Protein AF-A0A2N3Y471-F1 (afdb_monomer_lite)

Secondary structure (DSSP, 8-state):
-------S--HHHHHHHHHHHHHHT--HHHHHHH------PPBHHHHHHHHHHHS-HHHHHHHHHHHHHHHHHHTTSBTTS--HHHHHHTSTT---TT--SPPPTTS-SS--------S------------

pLDDT: mean 73.47, std 21.78, range [34.66, 97.81]

Structure (mmCIF, N/CA/C/O backbone):
data_AF-A0A2N3Y471-F1
#
_entry.id   AF-A0A2N3Y471-F1
#
loop_
_atom_site.group_PDB
_atom_site.id
_atom_site.type_symbol
_atom_site.label_atom_id
_atom_site.label_alt_id
_atom_site.label_comp_id
_atom_site.label_asym_id
_atom_site.label_entity_id
_atom_site.label_seq_id
_atom_site.pdbx_PDB_ins_code
_atom_site.Cartn_x
_atom_site.Cartn_y
_atom_site.Cartn_z
_atom_site.occupancy
_atom_site.B_iso_or_equiv
_atom_site.auth_seq_id
_atom_site.auth_comp_id
_atom_site.auth_asym_id
_atom_site.auth_atom_id
_atom_site.pdbx_PDB_model_num
ATOM 1 N N . MET A 1 1 ? 6.089 4.581 24.435 1.00 36.22 1 MET A N 1
ATOM 2 C CA . MET A 1 1 ? 4.720 5.008 24.794 1.00 36.22 1 MET A CA 1
ATOM 3 C C . MET A 1 1 ? 3.863 3.758 24.836 1.00 36.22 1 MET A C 1
ATOM 5 O O . MET A 1 1 ? 3.739 3.088 23.822 1.00 36.22 1 MET A O 1
ATOM 9 N N . THR A 1 2 ? 3.421 3.382 26.032 1.00 40.00 2 THR A N 1
ATOM 10 C CA . THR A 1 2 ? 2.773 2.102 26.352 1.00 40.00 2 THR A CA 1
ATOM 11 C C . THR A 1 2 ? 1.261 2.250 26.195 1.00 40.00 2 THR A C 1
ATOM 13 O O . THR A 1 2 ? 0.677 3.108 26.849 1.00 40.00 2 THR A O 1
ATOM 16 N N . SER A 1 3 ? 0.630 1.437 25.346 1.00 38.78 3 SER A N 1
ATOM 17 C CA . SER A 1 3 ? -0.825 1.243 25.362 1.00 38.78 3 SER A CA 1
ATOM 18 C C . SER A 1 3 ? -1.121 0.097 26.332 1.00 38.78 3 SER A C 1
ATOM 20 O O . SER A 1 3 ? -0.633 -1.018 26.153 1.00 38.78 3 SER A O 1
ATOM 22 N N . ALA A 1 4 ? -1.817 0.422 27.419 1.00 44.41 4 ALA A N 1
ATOM 23 C CA . ALA A 1 4 ? -2.320 -0.515 28.418 1.00 44.41 4 ALA A CA 1
ATOM 24 C C . ALA A 1 4 ? -3.526 -1.308 27.861 1.00 44.41 4 ALA A C 1
ATOM 26 O O . ALA A 1 4 ? -4.177 -0.829 26.930 1.00 44.41 4 ALA A O 1
ATOM 27 N N . PRO A 1 5 ? -3.836 -2.503 28.399 1.00 49.50 5 PRO A N 1
ATOM 28 C CA . PRO A 1 5 ? -4.942 -3.328 27.917 1.00 49.50 5 PRO A CA 1
ATOM 29 C C . PRO A 1 5 ? -6.283 -2.649 28.208 1.00 49.50 5 PRO A C 1
ATOM 31 O O . PRO A 1 5 ? -6.522 -2.228 29.338 1.00 49.50 5 PRO A O 1
ATOM 34 N N . SER A 1 6 ? -7.157 -2.555 27.203 1.00 52.72 6 SER A N 1
ATOM 35 C CA . SER A 1 6 ? -8.523 -2.063 27.386 1.00 52.72 6 SER A CA 1
ATOM 36 C C . SER A 1 6 ? -9.275 -2.987 28.354 1.00 52.72 6 SER A C 1
ATOM 38 O O . SER A 1 6 ? -9.493 -4.154 28.008 1.00 52.72 6 SER A O 1
ATOM 40 N N . PRO A 1 7 ? -9.685 -2.518 29.550 1.00 55.88 7 PRO A N 1
ATOM 41 C CA . PRO A 1 7 ? -10.756 -3.186 30.276 1.00 55.88 7 PRO A CA 1
ATOM 42 C C . PRO A 1 7 ? -11.985 -3.166 29.360 1.00 55.88 7 PRO A C 1
ATOM 44 O O . PRO A 1 7 ? -12.146 -2.224 28.583 1.00 55.88 7 PRO A O 1
ATOM 47 N N . GLY A 1 8 ? -12.813 -4.215 29.377 1.00 58.44 8 GLY A N 1
ATOM 48 C CA . GLY A 1 8 ? -14.082 -4.188 28.641 1.00 58.44 8 GLY A CA 1
ATOM 49 C C . GLY A 1 8 ? -14.777 -2.859 28.933 1.00 58.44 8 GLY A C 1
ATOM 50 O O . GLY A 1 8 ? -14.903 -2.527 30.109 1.00 58.44 8 GLY A O 1
ATOM 51 N N . ALA A 1 9 ? -15.067 -2.087 27.878 1.00 60.75 9 ALA A N 1
ATOM 52 C CA . ALA A 1 9 ? -15.406 -0.667 27.970 1.00 60.75 9 ALA A CA 1
ATOM 53 C C . ALA A 1 9 ? -16.339 -0.398 29.155 1.00 60.75 9 ALA A C 1
ATOM 55 O O . ALA A 1 9 ? -17.348 -1.096 29.315 1.00 60.75 9 ALA A O 1
ATOM 56 N N . ASP A 1 10 ? -15.975 0.574 29.993 1.00 83.06 10 ASP A N 1
ATOM 57 C CA . ASP A 1 10 ? -16.782 0.915 31.161 1.00 83.06 10 ASP A CA 1
ATOM 58 C C . ASP A 1 10 ? -18.202 1.259 30.682 1.00 83.06 10 ASP A C 1
ATOM 60 O O . ASP A 1 10 ? -18.397 1.811 29.597 1.00 83.06 10 ASP A O 1
ATOM 64 N N . ARG A 1 11 ? -19.235 0.920 31.453 1.00 83.38 11 ARG A N 1
ATOM 65 C CA . ARG A 1 11 ? -20.627 1.106 31.013 1.00 83.38 11 ARG A CA 1
ATOM 66 C C . ARG A 1 11 ? -20.919 2.566 30.654 1.00 83.38 11 ARG A C 1
ATOM 68 O O . ARG A 1 11 ? -21.697 2.832 29.741 1.00 83.38 11 ARG A O 1
ATOM 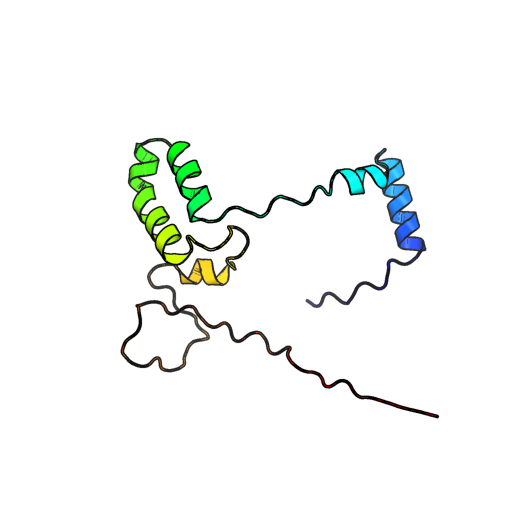75 N N . ALA A 1 12 ? -20.256 3.496 31.340 1.00 86.19 12 ALA A N 1
ATOM 76 C CA . ALA A 1 12 ? -20.288 4.917 31.022 1.00 86.19 12 ALA A CA 1
ATOM 77 C C . ALA A 1 12 ? -19.677 5.236 29.643 1.00 86.19 12 ALA A C 1
ATOM 79 O O . ALA A 1 12 ? -20.234 6.047 28.906 1.00 86.19 12 ALA A O 1
ATOM 80 N N . GLU A 1 13 ? -18.577 4.580 29.261 1.00 89.88 13 GLU A N 1
ATOM 81 C CA . GLU A 1 13 ? -17.959 4.728 27.936 1.00 89.88 13 GLU A CA 1
ATOM 82 C C . GLU A 1 13 ? -18.866 4.179 26.830 1.00 89.88 13 GLU A C 1
ATOM 84 O O . GLU A 1 13 ? -18.994 4.800 25.774 1.00 89.88 13 GLU A O 1
ATOM 89 N N . VAL A 1 14 ? -19.549 3.055 27.080 1.00 90.75 14 VAL A N 1
ATOM 90 C CA . VAL A 1 14 ? -20.508 2.474 26.126 1.00 90.75 14 VAL A CA 1
ATOM 91 C C . VAL A 1 14 ? -21.707 3.404 25.902 1.00 90.75 14 VAL A C 1
ATOM 93 O O . VAL A 1 14 ? -22.094 3.627 24.755 1.00 90.75 14 VAL A O 1
ATOM 96 N N . GLU A 1 15 ? -22.275 3.998 26.957 1.00 91.12 15 GLU A N 1
ATOM 97 C CA . GLU A 1 15 ? -23.366 4.980 26.815 1.00 91.12 15 GLU A CA 1
ATOM 98 C C . GLU A 1 15 ? -22.897 6.277 26.142 1.00 91.12 15 GLU A C 1
ATOM 100 O O . GLU A 1 15 ? -23.603 6.824 25.294 1.00 91.12 15 GLU A O 1
ATOM 105 N N . ALA A 1 16 ? -21.686 6.749 26.451 1.00 93.31 16 ALA A N 1
ATOM 106 C CA . ALA A 1 16 ? -21.103 7.907 25.778 1.00 93.31 16 ALA A CA 1
ATOM 107 C C . ALA A 1 16 ? -20.934 7.655 24.270 1.00 93.31 16 ALA A C 1
ATOM 109 O O . ALA A 1 16 ? -21.312 8.499 23.456 1.00 93.31 16 ALA A O 1
ATOM 110 N N . ALA A 1 17 ? -20.434 6.476 23.886 1.00 92.69 17 ALA A N 1
ATOM 111 C CA . ALA A 1 17 ? -20.350 6.069 22.487 1.00 92.69 17 ALA A CA 1
ATOM 112 C C . ALA A 1 17 ? -21.741 6.017 21.830 1.00 92.69 17 ALA A C 1
ATOM 114 O O . ALA A 1 17 ? -21.906 6.499 20.709 1.00 92.69 17 ALA A O 1
ATOM 115 N N . ARG A 1 18 ? -22.758 5.509 22.540 1.00 91.06 18 ARG A N 1
ATOM 116 C CA . ARG A 1 18 ? -24.144 5.440 22.048 1.00 91.06 18 ARG A CA 1
ATOM 117 C C . ARG A 1 18 ? -24.719 6.826 21.750 1.00 91.06 18 ARG A C 1
ATOM 119 O O . ARG A 1 18 ? -25.264 7.025 20.669 1.00 91.06 18 ARG A O 1
ATOM 126 N N . LEU A 1 19 ? -24.514 7.798 22.641 1.00 94.81 19 LEU A N 1
ATOM 127 C CA . LEU A 1 19 ? -24.944 9.190 22.440 1.00 94.81 19 LEU A CA 1
ATOM 128 C C . LEU A 1 19 ? -24.256 9.853 21.237 1.00 94.81 19 LEU A C 1
ATOM 130 O O . LEU A 1 19 ? -24.883 10.614 20.498 1.00 94.81 19 LEU A O 1
ATOM 134 N N . VAL A 1 20 ? -22.968 9.571 21.019 1.00 94.81 20 VAL A N 1
ATOM 135 C CA . VAL A 1 20 ? -22.225 10.085 19.856 1.00 94.81 20 VAL A CA 1
ATOM 136 C C . VAL A 1 20 ? -22.780 9.506 18.553 1.00 94.81 20 VAL A C 1
ATOM 138 O O . VAL A 1 20 ? -22.988 10.255 17.600 1.00 94.81 20 VAL A O 1
ATOM 141 N N . LEU A 1 21 ? -23.059 8.201 18.514 1.00 94.00 21 LEU A N 1
ATOM 142 C CA . LEU A 1 21 ? -23.649 7.534 17.349 1.00 94.00 21 LEU A CA 1
ATOM 143 C C . LEU A 1 21 ? -25.061 8.053 17.043 1.00 94.00 21 LEU A C 1
ATOM 145 O O . LEU A 1 21 ? -25.341 8.407 15.897 1.00 94.00 21 LEU A O 1
ATOM 149 N N . GLU A 1 22 ? -25.906 8.208 18.068 1.00 93.81 22 GLU A N 1
ATOM 150 C CA . GLU A 1 22 ? -27.245 8.799 17.935 1.00 93.81 22 GLU A CA 1
ATOM 151 C C . GLU A 1 22 ? -27.181 10.227 17.373 1.00 93.81 22 GLU A C 1
ATOM 153 O O . GLU A 1 22 ? -27.933 10.568 16.460 1.00 93.81 22 GLU A O 1
ATOM 158 N N . ARG A 1 23 ? -26.228 11.049 17.836 1.00 94.25 23 ARG A N 1
ATOM 159 C CA . ARG A 1 23 ? -26.015 12.407 17.307 1.00 94.25 23 ARG A CA 1
ATOM 160 C C . ARG A 1 23 ? -25.618 12.419 15.828 1.00 94.25 23 ARG A C 1
ATOM 162 O O . ARG A 1 23 ? -25.942 13.375 15.126 1.00 94.25 23 ARG A O 1
ATOM 169 N N . MET A 1 24 ? -24.901 11.399 15.362 1.00 93.94 24 MET A N 1
ATOM 170 C CA . MET A 1 24 ? -24.503 11.256 13.956 1.00 93.94 24 MET A CA 1
ATOM 171 C C . MET A 1 24 ? -25.595 10.615 13.087 1.00 93.94 24 MET A C 1
ATOM 173 O O . MET A 1 24 ? -25.423 10.547 11.872 1.00 93.94 24 MET A O 1
ATOM 177 N N . GLY A 1 25 ? -26.699 10.146 13.681 1.00 92.50 25 GLY A N 1
ATOM 178 C CA . GLY A 1 25 ? -27.738 9.399 12.972 1.00 92.50 25 GLY A CA 1
ATOM 179 C C . GLY A 1 25 ? -27.276 8.018 12.493 1.00 92.50 25 GLY A C 1
ATOM 180 O O . GLY A 1 25 ? -27.826 7.501 11.526 1.00 92.50 25 GLY A O 1
ATOM 181 N N . VAL A 1 26 ? -26.256 7.440 13.136 1.00 91.12 26 VAL A N 1
ATOM 182 C CA . VAL A 1 26 ? -25.689 6.124 12.804 1.00 91.12 26 VAL A CA 1
ATOM 183 C C . VAL A 1 26 ? -26.143 5.124 13.861 1.00 91.12 26 VAL A C 1
ATOM 185 O O . VAL A 1 26 ? -25.915 5.343 15.051 1.00 91.12 26 VAL A O 1
ATOM 188 N N . SER A 1 27 ? -26.773 4.019 13.462 1.00 88.19 27 SER A N 1
ATOM 189 C CA . SER A 1 27 ? -27.122 2.956 14.405 1.00 88.19 27 SER A CA 1
ATOM 190 C C . SER A 1 27 ? -25.903 2.066 14.697 1.00 88.19 27 SER A C 1
ATOM 192 O O . SER A 1 27 ? -25.041 1.878 13.834 1.00 88.19 27 SER A O 1
ATOM 194 N N . PRO A 1 28 ? -25.801 1.457 15.891 1.00 84.19 28 PRO A N 1
ATOM 195 C CA . PRO A 1 28 ? -24.748 0.481 16.179 1.00 84.19 28 PRO A CA 1
ATOM 196 C C . PRO A 1 28 ? -24.702 -0.686 15.178 1.00 84.19 28 PRO A C 1
ATOM 198 O O . PRO A 1 28 ? -23.637 -1.230 14.900 1.00 84.19 28 PRO A O 1
ATOM 201 N N . GLN A 1 29 ? -25.848 -1.064 14.611 1.00 82.19 29 GLN A N 1
ATOM 202 C CA . GLN A 1 29 ? -25.980 -2.115 13.607 1.00 82.19 29 GLN A CA 1
ATOM 203 C C . GLN A 1 29 ? -25.327 -1.717 12.275 1.00 82.19 29 GLN A C 1
ATOM 205 O O . GLN A 1 29 ? -24.745 -2.572 11.607 1.00 82.19 29 GLN A O 1
ATOM 210 N N . ASP A 1 30 ? -25.334 -0.429 11.926 1.00 82.69 30 ASP A N 1
ATOM 211 C CA . ASP A 1 30 ? -24.658 0.083 10.727 1.00 82.69 30 ASP A CA 1
ATOM 212 C C . ASP A 1 30 ? -23.133 -0.085 10.829 1.00 82.69 30 ASP A C 1
ATOM 214 O O . ASP A 1 30 ? -22.454 -0.371 9.840 1.00 82.69 30 ASP A O 1
ATOM 218 N N . LEU A 1 31 ? -22.570 -0.007 12.040 1.00 81.19 31 LEU A N 1
ATOM 219 C CA . LEU A 1 31 ? -21.150 -0.298 12.280 1.00 81.19 31 LEU A CA 1
ATOM 220 C C . LEU A 1 31 ? -20.814 -1.783 12.064 1.00 81.19 31 LEU A C 1
ATOM 222 O O . LEU A 1 31 ? -19.732 -2.129 11.583 1.00 81.19 31 LEU A O 1
ATOM 226 N N . LEU A 1 32 ? -21.752 -2.675 12.388 1.00 80.25 32 LEU A N 1
ATOM 227 C CA . LEU A 1 32 ? -21.590 -4.109 12.148 1.00 80.25 32 LEU A CA 1
ATOM 228 C C . LEU A 1 32 ? -21.694 -4.431 10.649 1.00 80.25 32 LEU A C 1
ATOM 230 O O . LEU A 1 32 ? -20.913 -5.236 10.149 1.00 80.25 32 LEU A O 1
ATOM 234 N N . GLY A 1 33 ? -22.594 -3.761 9.921 1.00 65.69 33 GLY A N 1
ATOM 235 C CA . GLY A 1 33 ? -22.761 -3.919 8.469 1.00 65.69 33 GLY A CA 1
ATOM 236 C C . GLY A 1 33 ? -21.620 -3.326 7.633 1.00 65.69 33 GLY A C 1
ATOM 237 O O . GLY A 1 33 ? -21.297 -3.845 6.566 1.00 65.69 33 GLY A O 1
ATOM 238 N N . THR A 1 34 ? -20.964 -2.271 8.127 1.00 60.81 34 THR A N 1
ATOM 239 C CA . THR A 1 34 ? -19.751 -1.698 7.509 1.00 60.81 34 THR A CA 1
ATOM 240 C C . THR A 1 34 ? -18.501 -2.542 7.757 1.00 60.81 34 THR A C 1
ATOM 242 O O . THR A 1 34 ? -17.550 -2.474 6.976 1.00 60.81 34 THR A O 1
ATOM 245 N N . THR A 1 35 ? -18.515 -3.402 8.779 1.00 61.06 35 THR A N 1
ATOM 246 C CA . THR A 1 35 ? -17.461 -4.391 9.042 1.00 61.06 35 THR A CA 1
ATOM 247 C C . THR A 1 35 ? -17.682 -5.637 8.181 1.00 61.06 35 THR A C 1
ATOM 249 O O . THR A 1 35 ? -17.721 -6.767 8.662 1.00 61.06 35 THR A O 1
ATOM 252 N N . SER A 1 36 ? -17.820 -5.456 6.865 1.00 64.50 36 SER A N 1
ATOM 253 C CA . SER A 1 36 ? -17.578 -6.579 5.962 1.00 64.50 36 SER A CA 1
ATOM 254 C C . SER A 1 36 ? -16.124 -7.007 6.173 1.00 64.50 36 SER A C 1
ATOM 256 O O . SER A 1 36 ? -15.248 -6.133 6.144 1.00 64.50 36 SER A O 1
ATOM 258 N N . PRO A 1 37 ? -15.823 -8.307 6.372 1.00 65.38 37 PRO A N 1
ATOM 259 C CA . PRO A 1 37 ? -14.447 -8.770 6.390 1.00 65.38 37 PRO A CA 1
ATOM 260 C C . PRO A 1 37 ? -13.802 -8.269 5.106 1.00 65.38 37 PRO A C 1
ATOM 262 O O . PRO A 1 37 ? -14.239 -8.623 4.006 1.00 65.38 37 PRO A O 1
ATOM 265 N N . ARG A 1 38 ? -12.823 -7.365 5.233 1.00 68.44 38 ARG A N 1
ATOM 266 C CA . ARG A 1 38 ? -12.072 -6.911 4.069 1.00 68.44 38 ARG A CA 1
ATOM 267 C C . ARG A 1 38 ? -11.494 -8.182 3.442 1.00 68.44 38 ARG A C 1
ATOM 269 O O . ARG A 1 38 ? -10.851 -8.946 4.170 1.00 68.44 38 ARG A O 1
ATOM 276 N N . PRO A 1 39 ? -11.743 -8.445 2.147 1.00 76.62 39 PRO A N 1
ATOM 277 C CA . PRO A 1 39 ? -11.145 -9.598 1.500 1.00 76.62 39 PRO A CA 1
ATOM 278 C C . PRO A 1 39 ? -9.639 -9.539 1.725 1.00 76.62 39 PRO A C 1
ATOM 280 O O . PRO A 1 39 ? -9.053 -8.452 1.750 1.00 76.62 39 PRO A O 1
ATOM 283 N N . ALA A 1 40 ? -9.038 -10.706 1.946 1.00 81.56 40 ALA A N 1
ATOM 284 C CA . ALA A 1 40 ? -7.603 -10.823 2.132 1.00 81.56 40 ALA A CA 1
ATOM 285 C C . ALA A 1 40 ? -6.870 -9.988 1.068 1.00 81.56 40 ALA A C 1
ATOM 287 O O . ALA A 1 40 ? -7.171 -10.102 -0.121 1.00 81.56 40 ALA A O 1
ATOM 288 N N . ALA A 1 41 ? -5.955 -9.118 1.503 1.00 89.56 41 ALA A N 1
ATOM 289 C CA . ALA A 1 41 ? -5.145 -8.322 0.597 1.00 89.56 41 ALA A CA 1
ATOM 290 C C . ALA A 1 41 ? -4.462 -9.255 -0.418 1.00 89.56 41 ALA A C 1
ATOM 292 O O . ALA A 1 41 ? -3.946 -10.301 -0.008 1.00 89.56 41 ALA A O 1
ATOM 293 N N . PRO A 1 42 ? -4.460 -8.899 -1.714 1.00 94.56 42 PRO A N 1
ATOM 294 C CA . PRO A 1 42 ? -3.853 -9.730 -2.744 1.00 94.56 42 PRO A CA 1
ATOM 295 C C . PRO A 1 42 ? -2.350 -9.875 -2.506 1.00 94.56 42 PRO A C 1
ATOM 297 O O . PRO A 1 42 ? -1.742 -9.116 -1.742 1.00 94.56 42 PRO A O 1
ATOM 300 N N . THR A 1 43 ? -1.736 -10.841 -3.181 1.00 96.56 43 THR A N 1
ATOM 301 C CA . THR A 1 43 ? -0.279 -10.959 -3.172 1.00 96.56 43 THR A CA 1
ATOM 302 C C . THR A 1 43 ? 0.374 -9.937 -4.100 1.00 96.56 43 THR A C 1
ATOM 304 O O . THR A 1 43 ? -0.277 -9.355 -4.976 1.00 96.56 43 THR A O 1
ATOM 307 N N . PHE A 1 44 ? 1.682 -9.719 -3.946 1.00 95.81 44 PHE A N 1
ATOM 308 C CA . PHE A 1 44 ? 2.428 -8.898 -4.904 1.00 95.81 44 PHE A CA 1
ATOM 309 C C . PHE A 1 44 ? 2.373 -9.478 -6.324 1.00 95.81 44 PHE A C 1
ATOM 311 O O . PHE A 1 44 ? 2.286 -8.703 -7.279 1.00 95.81 44 PHE A O 1
ATOM 318 N N . ALA A 1 45 ? 2.381 -10.809 -6.472 1.00 96.75 45 ALA A N 1
ATOM 319 C CA . ALA A 1 45 ? 2.284 -11.472 -7.772 1.00 96.75 45 ALA A CA 1
ATOM 320 C C . ALA A 1 45 ?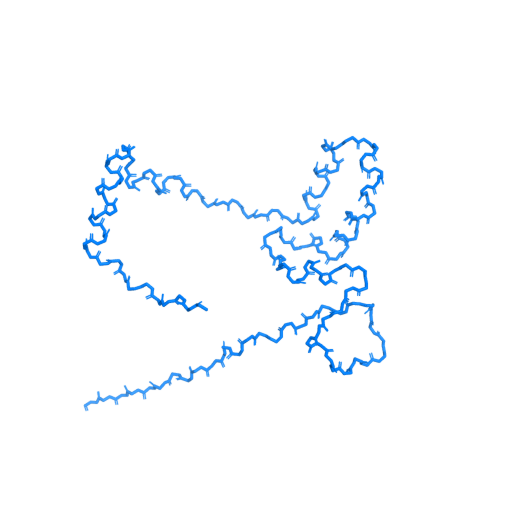 0.928 -11.237 -8.460 1.00 96.75 45 ALA A C 1
ATOM 322 O O . ALA A 1 45 ? 0.891 -11.092 -9.679 1.00 96.75 45 ALA A O 1
ATOM 323 N N . ASP A 1 46 ? -0.159 -11.122 -7.692 1.00 96.50 46 ASP A N 1
ATOM 324 C CA . ASP A 1 46 ? -1.499 -10.858 -8.235 1.00 96.50 46 ASP A CA 1
ATOM 325 C C . ASP A 1 46 ? -1.723 -9.372 -8.547 1.00 96.50 46 ASP A C 1
ATOM 327 O O . ASP A 1 46 ? -2.422 -9.014 -9.500 1.00 96.50 46 ASP A O 1
ATOM 331 N N . TYR A 1 47 ? -1.150 -8.485 -7.730 1.00 96.56 47 TYR A N 1
ATOM 332 C CA . TYR A 1 47 ? -1.428 -7.051 -7.787 1.00 96.56 47 TYR A CA 1
ATOM 333 C C . TYR A 1 47 ? -0.560 -6.298 -8.801 1.00 96.56 47 TYR A C 1
ATOM 335 O O . TYR A 1 47 ? -1.052 -5.439 -9.535 1.00 96.56 47 TYR A O 1
ATOM 343 N N . ILE A 1 48 ? 0.734 -6.618 -8.883 1.00 96.50 48 ILE A N 1
ATOM 344 C CA . ILE A 1 48 ? 1.675 -5.907 -9.761 1.00 96.50 48 ILE A CA 1
ATOM 345 C C . ILE A 1 48 ? 1.274 -5.970 -11.246 1.00 96.50 48 ILE A C 1
ATOM 347 O O . ILE A 1 48 ? 1.345 -4.928 -11.904 1.00 96.50 48 ILE A O 1
ATOM 351 N N . PRO A 1 49 ? 0.803 -7.106 -11.802 1.00 96.38 49 PRO A N 1
ATOM 352 C CA . PRO A 1 49 ? 0.317 -7.150 -13.181 1.00 96.38 49 PRO A CA 1
ATOM 353 C C . PRO A 1 49 ? -0.851 -6.191 -13.447 1.00 96.38 49 PRO A C 1
ATOM 355 O O . PRO A 1 49 ? -0.906 -5.591 -14.521 1.00 96.38 49 PRO A O 1
ATOM 358 N N . GLN A 1 50 ? -1.743 -5.996 -12.468 1.00 97.06 50 GLN A N 1
ATOM 359 C CA . GLN A 1 50 ? -2.876 -5.070 -12.579 1.00 97.06 50 GLN A CA 1
ATOM 360 C C . GLN A 1 50 ? -2.395 -3.617 -12.618 1.00 97.06 50 GLN A C 1
ATOM 362 O O . GLN A 1 50 ? -2.792 -2.854 -13.498 1.00 97.06 50 GLN A O 1
ATOM 367 N N . VAL A 1 51 ? -1.462 -3.249 -11.733 1.00 96.50 51 VAL A N 1
ATOM 368 C CA . VAL A 1 51 ? -0.836 -1.915 -11.744 1.00 96.50 51 VAL A CA 1
ATOM 369 C C . VAL A 1 51 ? -0.089 -1.677 -13.057 1.00 96.50 51 VAL A C 1
ATOM 371 O O . VAL A 1 51 ? -0.213 -0.614 -13.661 1.00 96.50 51 VAL A O 1
ATOM 374 N N . ALA A 1 52 ? 0.647 -2.676 -13.544 1.00 96.19 52 ALA A N 1
ATOM 375 C CA . ALA A 1 52 ? 1.391 -2.578 -14.792 1.00 96.19 52 ALA A CA 1
ATOM 376 C C . ALA A 1 52 ? 0.486 -2.400 -16.022 1.00 96.19 52 ALA A C 1
ATOM 378 O O . ALA A 1 52 ? 0.911 -1.782 -16.998 1.00 96.19 52 ALA A O 1
ATOM 379 N N . ALA A 1 53 ? -0.737 -2.937 -15.986 1.00 96.50 53 ALA A N 1
ATOM 380 C CA . ALA A 1 53 ? -1.745 -2.746 -17.026 1.00 96.50 53 ALA A CA 1
ATOM 381 C C . ALA A 1 53 ? -2.430 -1.370 -16.957 1.00 96.50 53 ALA A C 1
ATOM 383 O O . ALA A 1 53 ? -2.846 -0.856 -17.989 1.00 96.50 53 ALA A O 1
ATOM 384 N N . ALA A 1 54 ? -2.528 -0.772 -15.766 1.00 97.56 54 ALA A N 1
ATOM 385 C CA . ALA A 1 54 ? -3.196 0.512 -15.556 1.00 97.56 54 ALA A CA 1
ATOM 386 C C . ALA A 1 54 ? -2.330 1.739 -15.901 1.00 97.56 54 ALA A C 1
ATOM 388 O O . ALA A 1 54 ? -2.861 2.827 -16.118 1.00 97.56 54 ALA A O 1
ATOM 389 N N . VAL A 1 55 ? -1.001 1.599 -15.928 1.00 97.31 55 VAL A N 1
ATOM 390 C CA . VAL A 1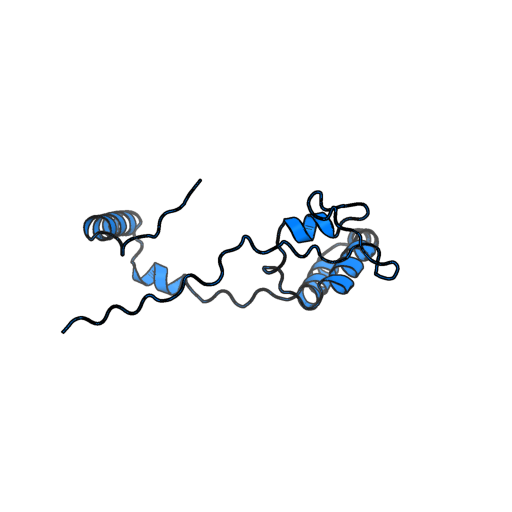 55 ? -0.082 2.706 -16.245 1.00 97.31 55 VAL A CA 1
ATOM 391 C C . VAL A 1 55 ? 0.229 2.808 -17.742 1.00 97.31 55 VAL A C 1
ATOM 393 O O . VAL A 1 55 ? 0.081 1.848 -18.496 1.00 97.31 55 VAL A O 1
ATOM 396 N N . SER A 1 56 ? 0.749 3.966 -18.167 1.00 97.81 56 SER A N 1
ATOM 397 C CA . SER A 1 56 ? 1.258 4.147 -19.532 1.00 97.81 56 SER A CA 1
ATOM 398 C C . SER A 1 56 ? 2.406 3.185 -19.856 1.00 97.81 56 SER A C 1
ATOM 400 O O . SER A 1 56 ? 3.161 2.765 -18.973 1.00 97.81 56 SER A O 1
ATOM 402 N N . GLU A 1 57 ? 2.612 2.901 -21.143 1.00 95.31 57 GLU A N 1
ATOM 403 C CA . GLU A 1 57 ? 3.731 2.069 -21.589 1.00 95.31 57 GLU A CA 1
ATOM 404 C C . GLU A 1 57 ? 5.094 2.656 -21.180 1.00 95.31 57 GLU A C 1
ATOM 406 O O . GLU A 1 57 ? 5.979 1.919 -20.745 1.00 95.31 57 GLU A O 1
ATOM 411 N N . GLY A 1 58 ? 5.256 3.983 -21.244 1.00 96.56 58 GLY A N 1
ATOM 412 C CA . GLY A 1 58 ? 6.478 4.663 -20.807 1.00 96.56 58 GLY A CA 1
ATOM 413 C C . GLY A 1 58 ? 6.766 4.443 -19.320 1.00 96.56 58 GLY A C 1
ATOM 414 O O . GLY A 1 58 ? 7.874 4.053 -18.951 1.00 96.56 58 GLY A O 1
ATOM 415 N N . THR A 1 59 ? 5.751 4.596 -18.465 1.00 97.06 59 THR A N 1
ATOM 416 C CA . THR A 1 59 ? 5.858 4.312 -17.025 1.00 97.06 59 THR A CA 1
ATOM 417 C C . THR A 1 59 ? 6.172 2.842 -16.779 1.00 97.06 59 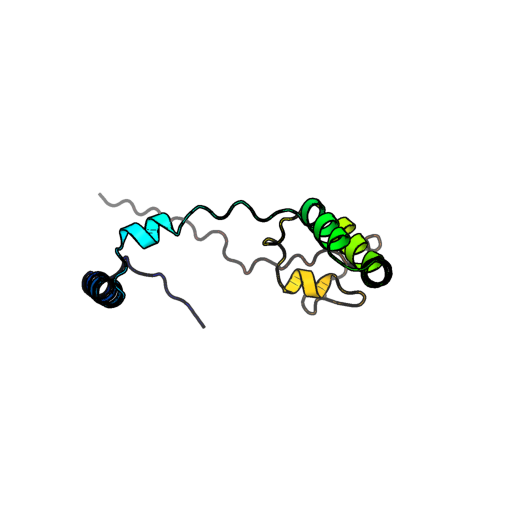THR A C 1
ATOM 419 O O . THR A 1 59 ? 7.078 2.530 -16.008 1.00 97.06 59 THR A O 1
ATOM 422 N N . ARG A 1 60 ? 5.473 1.932 -17.468 1.00 96.75 60 ARG A N 1
ATOM 423 C CA . ARG A 1 60 ? 5.692 0.487 -17.353 1.00 96.75 60 ARG A CA 1
ATOM 424 C C . ARG A 1 60 ? 7.126 0.110 -17.704 1.00 96.75 60 ARG A C 1
ATOM 426 O O . ARG A 1 60 ? 7.751 -0.632 -16.954 1.00 96.75 60 ARG A O 1
ATOM 433 N N . ARG A 1 61 ? 7.671 0.646 -18.801 1.00 96.31 61 ARG A N 1
ATOM 434 C CA . ARG A 1 61 ? 9.059 0.397 -19.220 1.00 96.31 61 ARG A CA 1
ATOM 435 C C . ARG A 1 61 ? 10.044 0.830 -18.136 1.00 96.31 61 ARG A C 1
ATOM 437 O O . ARG A 1 61 ? 10.873 0.022 -17.731 1.00 96.31 61 ARG A O 1
ATOM 444 N N . VAL A 1 62 ? 9.901 2.043 -17.601 1.00 97.75 62 VAL A N 1
ATOM 445 C CA . VAL A 1 62 ? 10.793 2.566 -16.550 1.00 97.75 62 VAL A CA 1
ATOM 446 C C . VAL A 1 62 ? 10.681 1.759 -15.250 1.00 97.75 62 VAL A C 1
ATOM 448 O O . VAL A 1 62 ? 11.695 1.399 -14.652 1.00 97.75 62 VAL A O 1
ATOM 451 N N . TYR A 1 63 ? 9.461 1.437 -14.815 1.00 95.88 63 TYR A N 1
ATOM 452 C CA . TYR A 1 63 ? 9.220 0.828 -13.503 1.00 95.88 63 TYR A CA 1
ATOM 453 C C . TYR A 1 63 ? 9.307 -0.700 -13.476 1.00 95.88 63 TYR A C 1
ATOM 455 O O . TYR A 1 63 ? 9.443 -1.282 -12.398 1.00 95.88 63 TYR A O 1
ATOM 463 N N . SER A 1 64 ? 9.285 -1.357 -14.636 1.00 94.75 64 SER A N 1
ATOM 464 C CA . SER A 1 64 ? 9.277 -2.822 -14.752 1.00 94.75 64 SER A CA 1
ATOM 465 C C . SER A 1 64 ? 10.413 -3.501 -13.981 1.00 94.75 64 SER A C 1
ATOM 467 O O . SER A 1 64 ? 10.186 -4.500 -13.303 1.00 94.75 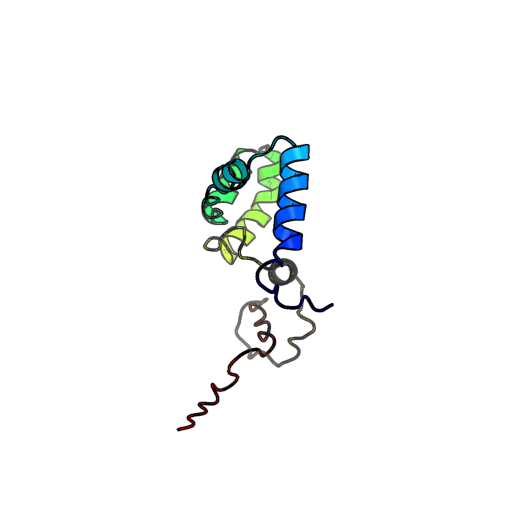64 SER A O 1
ATOM 469 N N . SER A 1 65 ? 11.617 -2.925 -13.992 1.00 92.56 65 SER A N 1
ATOM 470 C CA . SER A 1 65 ? 12.757 -3.470 -13.244 1.00 92.56 65 SER A CA 1
ATOM 471 C C . SER A 1 65 ? 12.543 -3.477 -11.722 1.00 92.56 65 SER A C 1
ATOM 473 O O . SER A 1 65 ? 12.954 -4.424 -11.051 1.00 92.56 65 SER A O 1
ATOM 475 N N . TYR A 1 66 ? 11.872 -2.463 -11.165 1.00 90.88 66 TYR A N 1
ATOM 476 C CA . TYR A 1 66 ? 11.557 -2.398 -9.737 1.00 90.88 66 TYR A CA 1
ATOM 477 C C . TYR A 1 66 ? 10.458 -3.385 -9.368 1.00 90.88 66 TYR A C 1
ATOM 479 O O . TYR A 1 66 ? 10.581 -4.104 -8.380 1.00 90.88 66 TYR A O 1
ATOM 487 N N . TRP A 1 67 ? 9.412 -3.460 -10.186 1.00 94.94 67 TRP A N 1
ATOM 488 C CA . TRP A 1 67 ? 8.323 -4.406 -9.984 1.00 94.94 67 TRP A CA 1
ATOM 489 C C . TRP A 1 67 ? 8.793 -5.856 -10.053 1.00 94.94 67 TRP A C 1
ATOM 491 O O . TRP A 1 67 ? 8.444 -6.634 -9.172 1.00 94.94 67 TRP A O 1
ATOM 501 N N . ASN A 1 68 ? 9.664 -6.201 -11.003 1.00 92.88 68 ASN A N 1
ATOM 502 C CA . ASN A 1 68 ? 10.223 -7.549 -11.103 1.00 92.88 68 ASN A CA 1
ATOM 503 C C . ASN A 1 68 ? 11.008 -7.945 -9.845 1.00 92.88 68 ASN A C 1
ATOM 505 O O . ASN A 1 68 ? 10.876 -9.071 -9.384 1.00 92.88 68 ASN A O 1
ATOM 509 N N . ARG A 1 69 ? 11.768 -7.020 -9.241 1.00 90.81 69 ARG A N 1
ATOM 510 C CA . ARG A 1 69 ? 12.475 -7.281 -7.973 1.00 90.81 69 ARG A CA 1
ATOM 511 C C . ARG A 1 69 ? 11.514 -7.526 -6.813 1.00 90.81 69 ARG A C 1
ATOM 513 O O . ARG A 1 69 ? 11.770 -8.390 -5.983 1.00 90.81 69 ARG A O 1
ATOM 520 N N . ILE A 1 70 ? 10.415 -6.774 -6.757 1.00 91.25 70 ILE A N 1
ATOM 521 C CA . ILE A 1 70 ? 9.388 -6.962 -5.726 1.00 91.25 70 ILE A CA 1
ATOM 522 C C . ILE A 1 70 ? 8.697 -8.318 -5.902 1.00 91.25 70 ILE A C 1
ATOM 524 O O . ILE A 1 70 ? 8.506 -9.022 -4.916 1.00 91.25 70 ILE A O 1
ATOM 528 N N . VAL A 1 71 ? 8.357 -8.711 -7.133 1.00 93.62 71 VAL A N 1
ATOM 529 C CA . VAL A 1 71 ? 7.751 -10.026 -7.410 1.00 93.62 71 VAL A CA 1
ATOM 530 C C . VAL A 1 71 ? 8.721 -11.163 -7.082 1.00 93.62 71 VAL A C 1
ATOM 532 O O . VAL A 1 71 ? 8.317 -12.129 -6.444 1.00 93.62 71 VAL A O 1
ATOM 535 N N . ASP A 1 72 ? 9.994 -11.040 -7.455 1.00 90.69 72 ASP A N 1
ATOM 536 C CA . ASP A 1 72 ? 11.020 -12.046 -7.156 1.00 90.69 72 ASP A CA 1
ATOM 537 C C . ASP A 1 72 ? 11.199 -12.244 -5.641 1.00 90.69 72 ASP A C 1
ATOM 539 O O . ASP A 1 72 ? 11.215 -13.367 -5.141 1.00 90.69 72 ASP A O 1
ATOM 543 N N . GLN A 1 73 ? 11.249 -11.146 -4.880 1.00 88.62 73 GLN A N 1
ATOM 544 C CA . GLN A 1 73 ? 11.486 -11.206 -3.439 1.00 88.62 73 GLN A CA 1
ATOM 545 C C . GLN A 1 73 ? 10.223 -11.529 -2.621 1.00 88.62 73 GLN A C 1
ATOM 547 O O . GLN A 1 73 ? 10.298 -12.264 -1.634 1.00 88.62 73 GLN A O 1
ATOM 552 N N . TRP A 1 74 ? 9.070 -10.961 -2.985 1.00 93.19 74 TRP A N 1
ATOM 553 C CA . TRP A 1 74 ? 7.843 -10.963 -2.176 1.00 93.19 74 TRP A CA 1
ATOM 554 C C . TRP A 1 74 ? 6.593 -11.397 -2.937 1.00 93.19 74 TRP A C 1
ATOM 556 O O . TRP A 1 74 ? 5.497 -11.228 -2.416 1.00 93.19 74 TRP A O 1
ATOM 566 N N . GLY A 1 75 ? 6.713 -11.984 -4.128 1.00 93.88 75 GLY A N 1
ATOM 567 C CA . GLY A 1 75 ? 5.564 -12.351 -4.962 1.00 93.88 75 GLY A CA 1
ATOM 568 C C . GLY A 1 75 ? 4.481 -13.144 -4.227 1.00 93.88 75 GLY A C 1
ATOM 569 O O . GLY A 1 75 ? 3.305 -12.877 -4.430 1.00 93.88 75 GLY A O 1
ATOM 570 N N . HIS A 1 76 ? 4.876 -14.050 -3.328 1.00 92.25 76 HIS A N 1
ATOM 571 C CA . HIS A 1 76 ? 3.976 -14.890 -2.527 1.00 92.25 76 HIS A CA 1
ATOM 572 C C . HIS A 1 76 ? 3.394 -14.203 -1.279 1.00 92.25 76 HIS A C 1
ATOM 574 O O . HIS A 1 76 ? 2.474 -14.740 -0.668 1.00 92.25 76 HIS A O 1
ATOM 580 N N . ARG A 1 77 ? 3.944 -13.058 -0.863 1.00 93.69 77 ARG A N 1
ATOM 581 C CA . ARG A 1 77 ? 3.484 -12.320 0.319 1.00 93.69 77 ARG A CA 1
ATOM 582 C C . ARG A 1 77 ? 2.288 -11.454 -0.034 1.00 93.69 77 ARG A C 1
ATOM 584 O O . ARG A 1 77 ? 2.201 -10.926 -1.147 1.00 93.69 77 ARG A O 1
ATOM 591 N N . ARG A 1 78 ? 1.400 -11.255 0.933 1.00 93.38 78 ARG A N 1
ATOM 592 C CA . ARG A 1 78 ? 0.282 -10.315 0.800 1.00 93.38 78 ARG A CA 1
ATOM 593 C C . ARG A 1 78 ? 0.765 -8.875 0.933 1.00 93.38 78 ARG A C 1
ATOM 595 O O . ARG A 1 78 ? 1.765 -8.613 1.596 1.00 93.38 78 ARG A O 1
ATOM 602 N N . LEU A 1 79 ? 0.061 -7.927 0.312 1.00 90.88 79 LEU A N 1
ATOM 603 C CA . LEU A 1 79 ? 0.443 -6.506 0.351 1.00 90.88 79 LEU A CA 1
ATOM 604 C C . LEU A 1 79 ? 0.509 -5.918 1.773 1.00 90.88 79 LEU A C 1
ATOM 606 O O . LEU A 1 79 ? 1.202 -4.926 1.984 1.00 90.88 79 LEU A O 1
ATOM 610 N N . ASP A 1 80 ? -0.214 -6.503 2.727 1.00 89.75 80 ASP A N 1
ATOM 611 C CA . ASP A 1 80 ? -0.313 -6.073 4.126 1.00 89.75 80 ASP A CA 1
ATOM 612 C C . ASP A 1 80 ? 0.701 -6.749 5.067 1.00 89.75 80 ASP A C 1
ATOM 614 O O . ASP A 1 80 ? 0.794 -6.377 6.235 1.00 89.75 80 ASP A O 1
ATOM 618 N N . GLU A 1 81 ? 1.485 -7.712 4.581 1.00 88.06 81 GLU A N 1
ATOM 619 C CA . GLU A 1 81 ? 2.449 -8.460 5.397 1.00 88.06 81 GLU A CA 1
ATOM 620 C C . GLU A 1 81 ? 3.828 -7.794 5.568 1.00 88.06 81 GLU A C 1
ATOM 622 O O . GLU A 1 81 ? 4.425 -7.977 6.633 1.00 88.06 81 GLU A O 1
ATOM 627 N N . PRO A 1 82 ? 4.418 -7.097 4.572 1.00 87.19 82 PRO A N 1
ATOM 628 C CA . PRO A 1 82 ? 5.726 -6.471 4.730 1.00 87.19 82 PRO A CA 1
ATOM 629 C C . PRO A 1 82 ? 5.715 -5.359 5.764 1.00 87.19 82 PRO A C 1
ATOM 631 O O . PRO A 1 82 ? 4.985 -4.374 5.660 1.00 87.19 82 PRO A O 1
ATOM 634 N N . THR A 1 83 ? 6.610 -5.477 6.735 1.00 85.12 83 THR A N 1
ATOM 635 C CA . THR A 1 83 ? 6.876 -4.395 7.676 1.00 85.12 83 THR A CA 1
ATOM 636 C C . THR 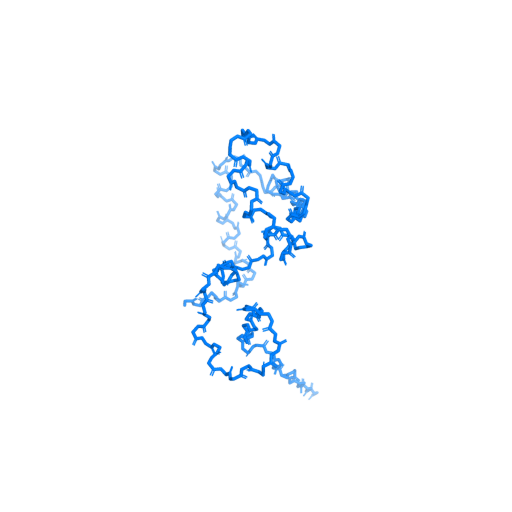A 1 83 ? 7.676 -3.283 6.996 1.00 85.12 83 THR A C 1
ATOM 638 O O . THR A 1 83 ? 8.497 -3.524 6.106 1.00 85.12 83 THR A O 1
ATOM 641 N N . SER A 1 84 ? 7.510 -2.042 7.456 1.00 81.44 84 SER A N 1
ATOM 642 C CA . SER A 1 84 ? 8.253 -0.888 6.925 1.00 81.44 84 SER A CA 1
ATOM 643 C C . SER A 1 84 ? 9.776 -1.089 6.961 1.00 81.44 84 SER A C 1
ATOM 645 O O . SER A 1 84 ? 10.491 -0.619 6.075 1.00 81.44 84 SER A O 1
ATOM 647 N N . SER A 1 85 ? 10.283 -1.820 7.958 1.00 80.25 85 SER A N 1
ATOM 648 C CA . SER A 1 85 ? 11.704 -2.154 8.093 1.00 80.25 85 SER A CA 1
ATOM 649 C C . SER A 1 85 ? 12.184 -3.134 7.021 1.00 80.25 85 SER A C 1
ATOM 651 O O . SER A 1 85 ? 13.257 -2.931 6.458 1.00 80.25 85 SER A O 1
ATOM 653 N N . GLU A 1 86 ? 11.397 -4.161 6.690 1.00 80.50 86 GLU A N 1
ATOM 654 C CA . GLU A 1 86 ? 11.702 -5.072 5.578 1.00 80.50 86 GLU A CA 1
ATOM 655 C C . GLU A 1 86 ? 11.715 -4.330 4.238 1.00 80.50 86 GLU A C 1
ATOM 657 O O . GLU A 1 86 ? 12.576 -4.593 3.395 1.00 80.50 86 GLU A O 1
ATOM 662 N N . ILE A 1 87 ? 10.817 -3.352 4.074 1.00 84.12 87 ILE A N 1
ATOM 663 C CA . ILE A 1 87 ? 10.781 -2.489 2.889 1.00 84.12 87 ILE A CA 1
ATOM 664 C C . ILE A 1 87 ? 12.019 -1.611 2.778 1.00 84.12 87 ILE A C 1
ATOM 666 O O . ILE A 1 87 ? 12.588 -1.457 1.699 1.00 84.12 87 ILE A O 1
ATOM 670 N N . TRP A 1 88 ? 12.476 -1.048 3.891 1.00 77.06 88 TRP A N 1
ATOM 671 C CA . TRP A 1 88 ? 13.716 -0.286 3.897 1.00 77.06 88 TRP A CA 1
ATOM 672 C C . TRP A 1 88 ? 14.920 -1.167 3.545 1.00 77.06 88 TRP A C 1
ATOM 674 O O . TRP A 1 88 ? 15.774 -0.764 2.752 1.00 77.06 88 TRP A O 1
ATOM 684 N N . LEU A 1 89 ? 14.960 -2.382 4.096 1.00 75.88 89 LEU A N 1
ATOM 685 C CA . LEU A 1 89 ? 16.059 -3.321 3.903 1.00 75.88 89 LEU A CA 1
ATOM 686 C C . LEU A 1 89 ? 16.138 -3.884 2.488 1.00 75.88 89 LEU A C 1
ATOM 688 O O . LEU A 1 89 ? 17.242 -4.179 2.057 1.00 75.88 89 LEU A O 1
ATOM 692 N N . SER A 1 90 ? 15.041 -4.004 1.734 1.00 78.12 90 SER A N 1
ATOM 693 C CA . SER A 1 90 ? 15.095 -4.505 0.348 1.00 78.12 90 SER A CA 1
ATOM 694 C C . SER A 1 90 ? 15.833 -3.572 -0.622 1.00 78.12 90 SER A C 1
ATOM 696 O O . SER A 1 90 ? 16.174 -3.967 -1.739 1.00 78.12 90 SER A O 1
ATOM 698 N N . ARG A 1 91 ? 16.124 -2.332 -0.211 1.00 76.31 91 ARG A N 1
ATOM 699 C CA . ARG A 1 91 ? 16.836 -1.358 -1.041 1.00 76.31 91 ARG A CA 1
ATOM 700 C C . ARG A 1 91 ? 18.306 -1.762 -1.229 1.00 76.31 91 ARG A C 1
ATOM 702 O O . ARG A 1 91 ? 18.973 -2.125 -0.259 1.00 76.31 91 ARG A O 1
ATOM 709 N N . PRO A 1 92 ? 18.865 -1.620 -2.445 1.00 71.25 92 PRO A N 1
ATOM 710 C CA . PRO A 1 92 ? 20.292 -1.828 -2.668 1.00 71.25 92 PRO A CA 1
ATOM 711 C C . PRO A 1 92 ? 21.142 -0.973 -1.720 1.00 71.25 92 PRO A C 1
ATOM 713 O O . PRO A 1 92 ? 20.931 0.234 -1.609 1.00 71.25 92 PRO A O 1
ATOM 716 N N . GLY A 1 93 ? 22.100 -1.602 -1.037 1.00 71.94 93 GLY A N 1
ATOM 717 C CA . GLY A 1 93 ? 23.012 -0.927 -0.109 1.00 71.94 93 GLY A CA 1
ATOM 718 C C . GLY A 1 93 ? 22.448 -0.651 1.290 1.00 71.94 93 GLY A C 1
ATOM 719 O O . GLY A 1 93 ? 23.199 -0.179 2.144 1.00 71.94 93 GLY A O 1
ATOM 720 N N . ALA A 1 94 ? 21.177 -0.971 1.562 1.00 71.62 94 ALA A N 1
ATOM 721 C CA . ALA A 1 94 ? 20.645 -0.927 2.919 1.00 71.62 94 ALA A CA 1
ATOM 722 C C . ALA A 1 94 ? 21.366 -1.958 3.804 1.00 71.62 94 ALA A C 1
ATOM 724 O O . ALA A 1 94 ? 21.610 -3.093 3.397 1.00 71.62 94 ALA A O 1
ATOM 725 N N . ARG A 1 95 ? 21.731 -1.557 5.025 1.00 69.56 95 ARG A N 1
ATOM 726 C CA . ARG A 1 95 ? 22.337 -2.441 6.029 1.00 69.56 95 ARG A CA 1
ATOM 727 C C . ARG A 1 95 ? 21.612 -2.255 7.349 1.00 69.56 95 ARG A C 1
ATOM 729 O O . ARG A 1 95 ? 21.427 -1.125 7.793 1.00 69.56 95 ARG A O 1
ATOM 736 N N . CYS A 1 96 ? 21.215 -3.351 7.986 1.00 60.88 96 CYS A N 1
ATOM 737 C CA . CYS A 1 96 ? 20.677 -3.277 9.336 1.00 60.88 96 CYS A CA 1
ATOM 738 C C . CYS A 1 96 ? 21.791 -2.903 10.316 1.00 60.88 96 CYS A C 1
ATOM 740 O O . CYS A 1 96 ? 22.836 -3.553 10.351 1.00 60.88 96 CYS A O 1
ATOM 742 N N . ARG A 1 97 ? 21.550 -1.858 11.112 1.00 61.22 97 ARG A N 1
ATOM 743 C CA . ARG A 1 97 ? 22.491 -1.368 12.126 1.00 61.22 97 ARG A CA 1
ATOM 744 C C . ARG A 1 97 ? 22.657 -2.347 13.297 1.00 61.22 97 ARG A C 1
ATOM 746 O O . ARG A 1 97 ? 23.714 -2.355 13.913 1.00 61.22 97 ARG A O 1
ATOM 753 N N . ASP A 1 98 ? 21.649 -3.189 13.538 1.00 58.91 98 ASP A N 1
ATOM 754 C CA . ASP A 1 98 ? 21.613 -4.168 14.635 1.00 58.91 98 ASP A CA 1
ATOM 755 C C . ASP A 1 98 ? 22.193 -5.543 14.253 1.00 58.91 98 ASP A C 1
ATOM 757 O O . ASP A 1 98 ? 22.486 -6.362 15.124 1.00 58.91 98 ASP A O 1
ATOM 761 N N . CYS A 1 99 ? 22.406 -5.827 12.962 1.00 54.59 99 CYS A N 1
ATOM 762 C CA . CYS A 1 99 ? 22.946 -7.110 12.492 1.00 54.59 99 CYS A CA 1
ATOM 763 C C . CYS A 1 99 ? 24.484 -7.139 12.429 1.00 54.59 99 CYS A C 1
ATOM 765 O O . CYS A 1 99 ? 25.057 -7.725 11.514 1.00 54.59 99 CYS A O 1
ATOM 767 N N . SER A 1 100 ? 25.173 -6.566 13.417 1.00 54.41 100 SER A N 1
ATOM 768 C CA . SER A 1 100 ? 26.646 -6.536 13.509 1.00 54.41 100 SER A CA 1
ATOM 769 C C . SER A 1 100 ? 27.305 -7.901 13.778 1.00 54.41 100 SER A C 1
ATOM 771 O O . SER A 1 100 ? 28.486 -7.948 14.117 1.00 54.41 100 SER A O 1
ATOM 773 N N . ARG A 1 101 ? 26.578 -9.024 13.684 1.00 49.91 101 ARG A N 1
ATOM 774 C CA . ARG A 1 101 ? 27.160 -10.363 13.865 1.00 49.91 101 ARG A CA 1
ATOM 775 C C . ARG A 1 101 ? 27.611 -10.947 12.531 1.00 49.91 101 ARG A C 1
ATOM 777 O O . ARG A 1 101 ? 26.886 -10.902 11.543 1.00 49.91 101 ARG A O 1
ATOM 784 N N . SER A 1 102 ? 28.809 -11.523 12.551 1.00 39.22 102 SER A N 1
ATOM 785 C CA . SER A 1 102 ? 29.488 -12.156 11.423 1.00 39.22 102 SER A CA 1
ATOM 786 C C . SER A 1 102 ? 28.571 -13.131 10.677 1.00 39.22 102 SER A C 1
ATOM 788 O O . SER A 1 102 ? 28.104 -14.114 11.250 1.00 39.22 102 SER A O 1
ATOM 790 N N . VAL A 1 103 ? 28.330 -12.872 9.393 1.00 47.31 103 VAL A N 1
ATOM 791 C CA . VAL A 1 103 ? 27.682 -13.815 8.472 1.00 47.31 103 VAL A CA 1
ATOM 792 C C . VAL A 1 103 ? 28.760 -14.672 7.808 1.00 47.31 103 VAL A C 1
ATOM 794 O O . VAL A 1 103 ? 29.754 -14.142 7.316 1.00 47.31 103 VAL A O 1
ATOM 797 N N . SER A 1 104 ? 28.577 -15.995 7.806 1.00 41.16 104 SER A N 1
ATOM 798 C CA . SER A 1 104 ? 29.454 -16.941 7.103 1.00 41.16 104 SER A CA 1
ATOM 799 C C . SER A 1 104 ? 29.511 -16.637 5.594 1.00 41.16 104 SER A C 1
ATOM 801 O O . SER A 1 104 ? 28.499 -16.207 5.030 1.00 41.16 104 SER A O 1
ATOM 803 N N . PRO A 1 105 ? 30.646 -16.878 4.906 1.00 36.12 105 PRO A N 1
ATOM 804 C CA . PRO A 1 105 ? 30.770 -16.577 3.484 1.00 36.12 105 PRO A CA 1
ATOM 805 C C . PRO A 1 105 ? 29.908 -17.559 2.684 1.00 36.12 105 PRO A C 1
ATOM 807 O O . PRO A 1 105 ? 30.139 -18.764 2.741 1.00 36.12 105 PRO A O 1
ATOM 810 N N . GLY A 1 106 ? 28.903 -17.057 1.956 1.00 43.03 106 GLY A N 1
ATOM 811 C CA . GLY A 1 106 ? 28.136 -17.885 1.015 1.00 43.03 106 GLY A CA 1
ATOM 812 C C . GLY A 1 106 ? 26.642 -17.592 0.853 1.00 43.03 106 GLY A C 1
ATOM 813 O O . GLY A 1 106 ? 25.967 -18.369 0.183 1.00 43.03 106 GLY A O 1
ATOM 814 N N . ARG A 1 107 ? 26.079 -16.514 1.418 1.00 46.16 107 ARG A N 1
ATOM 815 C CA . ARG A 1 107 ? 24.676 -16.133 1.150 1.00 46.16 107 ARG A CA 1
ATOM 816 C C . ARG A 1 107 ? 24.537 -14.749 0.528 1.00 46.16 107 ARG A C 1
ATOM 818 O O . ARG A 1 107 ? 25.294 -13.843 0.848 1.00 46.16 107 ARG A O 1
ATOM 825 N N . SER A 1 108 ? 23.536 -14.683 -0.356 1.00 46.25 108 SER A N 1
ATOM 826 C CA . SER A 1 108 ? 22.967 -13.550 -1.099 1.00 46.25 108 SER A CA 1
ATOM 827 C C . SER A 1 108 ? 23.184 -12.168 -0.453 1.00 46.25 108 SER A C 1
ATOM 829 O O . SER A 1 108 ? 23.138 -12.082 0.775 1.00 46.25 108 SER A O 1
ATOM 831 N N . PRO A 1 109 ? 23.343 -11.074 -1.234 1.00 50.62 109 PRO A N 1
ATOM 832 C CA . PRO A 1 109 ? 23.812 -9.765 -0.753 1.00 50.62 109 PRO A CA 1
ATOM 833 C C . PRO A 1 109 ? 22.959 -9.096 0.333 1.00 50.62 109 PRO A C 1
ATOM 835 O O . PRO A 1 109 ? 23.337 -8.037 0.831 1.00 50.62 109 PRO A O 1
ATOM 838 N N . ASN A 1 110 ? 21.803 -9.666 0.675 1.00 48.59 110 ASN A N 1
ATOM 839 C CA . ASN A 1 110 ? 20.886 -9.109 1.651 1.00 48.59 110 ASN A CA 1
ATOM 840 C C . ASN A 1 110 ? 20.062 -10.226 2.323 1.00 48.59 110 ASN A C 1
ATOM 842 O O . ASN A 1 110 ? 18.958 -10.538 1.870 1.00 48.59 110 ASN A O 1
ATOM 846 N N . PRO A 1 111 ? 20.593 -10.918 3.350 1.00 51.84 111 PRO A N 1
ATOM 847 C CA . PRO A 1 111 ? 19.780 -11.860 4.108 1.00 51.84 111 PRO A CA 1
ATOM 848 C C . PRO A 1 111 ? 18.610 -11.105 4.763 1.00 51.84 111 PRO A C 1
ATOM 850 O O . PRO A 1 111 ? 18.809 -9.977 5.224 1.00 51.84 111 PRO A O 1
ATOM 853 N N . PRO A 1 112 ? 17.400 -11.698 4.842 1.00 50.03 112 PRO A N 1
ATOM 854 C CA . PRO A 1 112 ? 16.319 -11.099 5.610 1.00 50.03 112 PRO A CA 1
ATOM 855 C C . PRO A 1 112 ? 16.836 -10.891 7.027 1.00 50.03 112 PRO A C 1
ATOM 857 O O . PRO A 1 112 ? 17.326 -11.827 7.668 1.00 50.03 112 PRO A O 1
ATOM 860 N N . CYS A 1 113 ? 16.787 -9.649 7.497 1.00 50.78 113 CYS A N 1
ATOM 861 C CA . CYS A 1 113 ? 17.122 -9.368 8.877 1.00 50.78 113 CYS A CA 1
ATOM 862 C C . CYS A 1 113 ? 16.141 -10.166 9.724 1.00 50.78 113 CYS A C 1
ATOM 864 O O . CYS A 1 113 ? 14.945 -9.887 9.723 1.00 50.78 113 CYS A O 1
ATOM 866 N N . ARG A 1 114 ? 16.641 -11.183 10.433 1.00 51.50 114 ARG A N 1
ATOM 867 C CA . ARG A 1 114 ? 15.925 -11.708 11.587 1.00 51.50 114 ARG A CA 1
ATOM 868 C C . ARG A 1 114 ? 15.938 -10.567 12.588 1.00 51.50 114 ARG A C 1
ATOM 870 O O . ARG A 1 114 ? 16.876 -10.456 13.372 1.00 51.50 114 ARG A O 1
ATOM 877 N N . SER A 1 115 ? 14.936 -9.693 12.524 1.00 50.12 115 SER A N 1
ATOM 878 C CA . SER A 1 115 ? 14.540 -8.925 13.690 1.00 50.12 115 SER A CA 1
ATOM 879 C C . SER A 1 115 ? 14.390 -9.966 14.787 1.00 50.12 115 SER A C 1
ATOM 881 O O . SER A 1 115 ? 13.507 -10.825 14.707 1.00 50.12 115 SER A O 1
ATOM 883 N N . LEU A 1 116 ? 15.330 -9.987 15.732 1.00 46.34 116 LEU A N 1
ATOM 884 C CA . LEU A 1 116 ? 15.126 -10.683 16.987 1.00 46.34 116 LEU A CA 1
ATOM 885 C C . LEU A 1 116 ? 13.796 -10.147 17.489 1.00 46.34 116 LEU A C 1
ATOM 887 O O . LEU A 1 116 ? 13.707 -8.965 17.816 1.00 46.34 116 LEU A O 1
ATOM 891 N N . GLY A 1 117 ? 12.761 -10.989 17.425 1.00 40.50 117 GLY A N 1
ATOM 892 C CA . GLY A 1 117 ? 11.483 -10.687 18.033 1.00 40.50 117 GLY A CA 1
ATOM 893 C C . GLY A 1 117 ? 11.805 -10.229 19.442 1.00 40.50 117 GLY A C 1
ATOM 894 O O . GLY A 1 117 ? 12.423 -10.963 20.212 1.00 40.50 117 GLY A O 1
ATOM 895 N N . ASN A 1 118 ? 11.504 -8.968 19.710 1.00 41.66 118 ASN A N 1
ATOM 896 C CA . ASN A 1 118 ? 11.521 -8.352 21.017 1.00 41.66 118 ASN A CA 1
ATOM 897 C C . ASN A 1 118 ? 10.931 -9.377 21.992 1.00 41.66 118 ASN A C 1
ATOM 899 O O . ASN A 1 118 ? 9.775 -9.769 21.848 1.00 41.66 118 ASN A O 1
ATOM 903 N N . GLY A 1 119 ? 11.794 -9.895 22.873 1.00 41.94 119 GLY A N 1
ATOM 904 C CA . GLY A 1 119 ? 11.619 -11.144 23.608 1.00 41.94 119 GLY A CA 1
ATOM 905 C C . GLY A 1 119 ? 10.397 -11.165 24.516 1.00 41.94 119 GLY A C 1
ATOM 906 O O . GLY A 1 119 ? 10.510 -10.989 25.723 1.00 41.94 119 GLY A O 1
ATOM 907 N N . LEU A 1 120 ? 9.237 -11.445 23.936 1.00 39.56 120 LEU A N 1
ATOM 908 C CA . LEU A 1 120 ? 8.010 -11.782 24.638 1.00 39.56 120 LEU A CA 1
ATOM 909 C C . LEU A 1 120 ? 7.652 -13.221 24.272 1.00 39.56 120 LEU A C 1
ATOM 911 O O . LEU A 1 120 ? 6.776 -13.473 23.452 1.00 39.56 120 LEU A O 1
ATOM 915 N N . SER A 1 121 ? 8.378 -14.180 24.847 1.00 38.19 121 SER A N 1
ATOM 916 C CA . SER A 1 121 ? 7.986 -15.585 24.786 1.00 38.19 121 SER A CA 1
ATOM 917 C C . SER A 1 121 ? 8.303 -16.300 26.097 1.00 38.19 121 SER A C 1
ATOM 919 O O . SER A 1 121 ? 9.443 -16.327 26.556 1.00 38.19 121 SER A O 1
ATOM 921 N N . THR A 1 122 ? 7.244 -16.891 26.654 1.00 42.41 122 THR A N 1
ATOM 922 C CA . THR A 1 122 ? 7.147 -17.765 27.836 1.00 42.41 122 THR A CA 1
ATOM 923 C C . THR A 1 122 ? 7.289 -17.100 29.212 1.00 42.41 122 THR A C 1
ATOM 925 O O . THR A 1 122 ? 8.280 -17.273 29.911 1.00 42.41 122 THR A O 1
ATOM 928 N N . VAL A 1 123 ? 6.236 -16.412 29.673 1.00 34.66 123 VAL A N 1
ATOM 929 C CA . VAL A 1 123 ? 5.980 -16.359 31.124 1.00 34.66 123 VAL A CA 1
ATOM 930 C C . VAL A 1 123 ? 5.201 -17.616 31.489 1.00 34.66 123 VAL A C 1
ATOM 932 O O . VAL A 1 123 ? 4.090 -17.843 31.013 1.00 34.66 123 VAL A O 1
ATOM 935 N N . SER A 1 124 ? 5.836 -18.451 32.301 1.00 37.19 124 SER A N 1
ATOM 936 C CA . SER A 1 124 ? 5.298 -19.667 32.894 1.00 37.19 124 SER A CA 1
ATOM 937 C C . SER A 1 124 ? 3.934 -19.419 33.543 1.00 37.19 124 SER A C 1
ATOM 939 O O . SER A 1 124 ? 3.792 -18.536 34.390 1.00 37.19 124 SER A O 1
ATOM 941 N N . VAL A 1 125 ? 2.941 -20.243 33.203 1.00 38.59 125 VAL A N 1
ATOM 942 C CA . VAL A 1 125 ? 1.707 -20.367 33.987 1.00 38.59 125 VAL A CA 1
ATOM 943 C C . VAL A 1 125 ? 2.090 -20.866 35.383 1.00 38.59 125 VAL A C 1
ATOM 945 O O . VAL A 1 125 ? 2.414 -22.038 35.571 1.00 38.59 125 VAL A O 1
ATOM 948 N N . VAL A 1 126 ? 2.068 -19.973 36.374 1.00 40.34 126 VAL A N 1
ATOM 949 C CA . VAL A 1 126 ? 2.072 -20.354 37.790 1.00 40.34 126 VAL A CA 1
ATOM 950 C C . VAL A 1 126 ? 0.697 -20.930 38.109 1.00 40.34 126 VAL A C 1
ATOM 952 O O . VAL A 1 126 ? -0.293 -20.215 38.243 1.00 40.34 126 VAL A O 1
ATOM 955 N N . ARG A 1 127 ? 0.643 -22.256 38.229 1.00 45.09 127 ARG A N 1
ATOM 956 C CA . ARG A 1 127 ? -0.470 -22.992 38.829 1.00 45.09 127 ARG A CA 1
ATOM 957 C C . ARG A 1 127 ? -0.466 -22.700 40.338 1.00 45.09 127 ARG A C 1
ATOM 959 O O . ARG A 1 127 ? 0.406 -23.193 41.045 1.00 45.09 127 ARG A O 1
ATOM 966 N N . ARG A 1 128 ? -1.436 -21.935 40.850 1.00 37.16 128 ARG A N 1
ATOM 967 C CA . ARG A 1 128 ? -1.803 -21.976 42.277 1.00 37.16 128 ARG A CA 1
ATOM 968 C C . ARG A 1 128 ? -3.100 -22.757 42.421 1.00 37.16 128 ARG A C 1
ATOM 970 O O . ARG A 1 128 ? -4.162 -22.263 42.068 1.00 37.16 128 ARG A O 1
ATOM 977 N N . GLY A 1 129 ? -2.976 -23.982 42.922 1.00 39.53 129 GLY A N 1
ATOM 978 C CA . GLY A 1 129 ? -4.062 -24.631 43.642 1.00 39.53 129 GLY A CA 1
ATOM 979 C C . GLY A 1 129 ? -4.128 -24.067 45.060 1.00 39.53 129 GLY A C 1
ATOM 980 O O . GLY A 1 129 ? -3.087 -23.794 45.660 1.00 39.53 129 GLY A O 1
ATOM 981 N N . GLN A 1 130 ? -5.340 -23.887 45.564 1.00 38.50 130 GLN A N 1
ATOM 982 C CA . GLN A 1 130 ? -5.658 -23.806 46.987 1.00 38.50 130 GLN A CA 1
ATOM 983 C C . GLN A 1 130 ? -6.984 -24.555 47.161 1.00 38.50 130 GLN A C 1
ATOM 985 O O . GLN A 1 130 ? -7.943 -24.276 46.437 1.00 38.50 130 GLN A O 1
ATOM 990 N N . ALA A 1 131 ? -6.964 -25.542 48.052 1.00 39.66 131 ALA A N 1
ATOM 991 C CA . ALA A 1 131 ? -8.122 -26.044 48.778 1.00 39.66 131 ALA A CA 1
ATOM 992 C C . ALA A 1 131 ? -8.135 -25.337 50.137 1.00 39.66 131 ALA A C 1
ATOM 994 O O . ALA A 1 131 ? -7.019 -24.999 50.600 1.00 39.66 131 ALA A O 1
#

Radius of gyration: 23.83 Å; chains: 1; bounding box: 58×38×70 Å

Foldseek 3Di:
DDDDDDDPDDVVRVVVVVVVCVVVVHDPVNVVVVPDPDPFADWLLVVVVVVLVVDDPVCNVVCVVVSVLCCVVTRVPGPPPDDPVQVQQSDPPDDDPPPPDDDDPDDDPGDRPPPVPPDDDDDDPDDDDDD

Organism: Saccharopolyspora spinosa (NCBI:txid60894)

Sequence (131 aa):
MTSAPSPGADRAEVEAARLVLERMGVSPQDLLGTTSPRPAAPTFADYIPQVAAAVSEGTRRVYSSYWNRIVDQWGHRRLDEPTSSEIWLSRPGARCRDCSRSVSPGRSPNPPCRSLGNGLSTVSVVRRGQA